Protein AF-A0A956Y7Q4-F1 (afdb_monomer)

Solvent-accessible surface area (backbone atoms only — not comparable to full-atom values): 7006 Å² total; per-residue (Å²): 137,82,79,80,78,80,85,69,78,87,54,58,64,60,14,48,31,74,76,58,70,71,67,44,59,53,97,37,96,44,71,71,48,36,67,73,37,57,67,45,93,63,81,81,80,50,71,68,56,35,51,52,40,39,50,51,52,53,51,51,52,50,49,53,52,49,54,49,50,50,52,51,49,52,50,54,61,57,73,72,68,78,61,70,75,81,37,72,85,52,58,74,68,56,38,55,48,53,54,51,51,54,51,52,54,51,55,57,53,56,59,66,72,76,115

Structure (mmCIF, N/CA/C/O backbone):
data_AF-A0A956Y7Q4-F1
#
_entry.id   AF-A0A956Y7Q4-F1
#
loop_
_atom_site.group_PDB
_atom_site.id
_atom_site.type_symbol
_atom_site.label_atom_id
_atom_site.label_alt_id
_atom_site.label_comp_id
_atom_site.label_asym_id
_atom_site.label_entity_id
_atom_site.label_seq_id
_atom_site.pdbx_PDB_ins_code
_atom_site.Cartn_x
_atom_site.Cartn_y
_atom_site.Cartn_z
_atom_site.occupancy
_atom_site.B_iso_or_equiv
_atom_site.auth_seq_id
_atom_site.auth_comp_id
_atom_site.auth_asym_id
_atom_site.auth_atom_id
_atom_site.pdbx_PDB_model_num
ATOM 1 N N . MET A 1 1 ? 15.157 -3.602 16.377 1.00 31.62 1 MET A N 1
ATOM 2 C CA . MET A 1 1 ? 13.856 -3.907 15.753 1.00 31.62 1 MET A CA 1
ATOM 3 C C . MET A 1 1 ? 14.150 -4.208 14.297 1.00 31.62 1 MET A C 1
ATOM 5 O O . MET A 1 1 ? 14.754 -3.367 13.651 1.00 31.62 1 MET A O 1
ATOM 9 N N . THR A 1 2 ? 13.881 -5.425 13.837 1.00 38.28 2 THR A N 1
ATOM 10 C CA . THR A 1 2 ? 14.111 -5.854 12.449 1.00 38.28 2 THR A CA 1
ATOM 11 C C . THR A 1 2 ? 12.768 -5.853 11.741 1.00 38.28 2 THR A C 1
ATOM 13 O O . THR A 1 2 ? 11.924 -6.692 12.045 1.00 38.28 2 THR A O 1
ATOM 16 N N . THR A 1 3 ? 12.559 -4.882 10.858 1.00 43.22 3 THR A N 1
ATOM 17 C CA . THR A 1 3 ? 11.461 -4.872 9.889 1.00 43.22 3 THR A CA 1
ATOM 18 C C . THR A 1 3 ? 11.546 -6.168 9.075 1.00 43.22 3 THR A C 1
ATOM 20 O O . THR A 1 3 ? 12.643 -6.501 8.616 1.00 43.22 3 THR A O 1
ATOM 23 N N . PRO A 1 4 ? 10.464 -6.954 8.941 1.00 47.59 4 PRO A N 1
ATOM 24 C CA . PRO A 1 4 ? 10.494 -8.132 8.086 1.00 47.59 4 PRO A CA 1
ATOM 25 C C . PRO A 1 4 ? 10.750 -7.667 6.653 1.00 47.59 4 PRO A C 1
ATOM 27 O O . PRO A 1 4 ? 10.005 -6.839 6.142 1.00 47.59 4 PRO A O 1
ATOM 30 N N . THR A 1 5 ? 11.812 -8.162 6.017 1.00 51.84 5 THR A N 1
ATOM 31 C CA . THR A 1 5 ? 12.008 -7.950 4.582 1.00 51.84 5 THR A CA 1
ATOM 32 C C . THR A 1 5 ? 10.911 -8.729 3.858 1.00 51.84 5 THR A C 1
ATOM 34 O O . THR A 1 5 ? 10.888 -9.962 3.956 1.00 51.84 5 THR A O 1
ATOM 37 N N . PRO A 1 6 ? 9.975 -8.053 3.181 1.00 54.56 6 PRO A N 1
ATOM 38 C CA . PRO A 1 6 ? 8.917 -8.732 2.457 1.00 54.56 6 PRO A CA 1
ATOM 39 C C . PRO A 1 6 ? 9.556 -9.601 1.362 1.00 54.56 6 PRO A C 1
ATOM 41 O O . PRO A 1 6 ? 10.325 -9.133 0.531 1.00 54.56 6 PRO A O 1
ATOM 44 N N . THR A 1 7 ? 9.318 -10.912 1.434 1.00 61.59 7 THR A N 1
ATOM 45 C CA . THR A 1 7 ? 9.952 -11.938 0.580 1.00 61.59 7 THR A CA 1
ATOM 46 C C . THR A 1 7 ? 9.130 -12.202 -0.689 1.00 61.59 7 THR A C 1
ATOM 48 O O . THR A 1 7 ? 9.173 -13.294 -1.255 1.00 61.59 7 THR A O 1
ATOM 51 N N . GLU A 1 8 ? 8.310 -11.235 -1.102 1.00 75.56 8 GLU A N 1
ATOM 52 C CA . GLU A 1 8 ? 7.480 -11.363 -2.296 1.00 75.56 8 GLU A CA 1
ATOM 53 C C . GLU A 1 8 ? 8.326 -11.133 -3.559 1.00 75.56 8 GLU A C 1
ATOM 55 O O . GLU A 1 8 ? 9.131 -10.196 -3.599 1.00 75.56 8 GLU A O 1
ATOM 60 N N . PRO A 1 9 ? 8.174 -11.981 -4.595 1.00 84.19 9 PRO A N 1
ATOM 61 C CA . PRO A 1 9 ? 8.885 -11.792 -5.854 1.00 84.19 9 PRO A CA 1
ATOM 62 C C . PRO A 1 9 ? 8.487 -10.457 -6.499 1.00 84.19 9 PRO A C 1
ATOM 64 O O . PRO A 1 9 ? 7.322 -10.073 -6.446 1.00 84.19 9 PRO A O 1
ATOM 67 N N . LEU A 1 10 ? 9.455 -9.778 -7.125 1.00 85.69 10 LEU A N 1
ATOM 68 C CA . LEU A 1 10 ? 9.258 -8.501 -7.817 1.00 85.69 10 LEU A CA 1
ATOM 69 C C . LEU A 1 10 ? 8.134 -8.591 -8.858 1.00 85.69 10 LEU A C 1
ATOM 71 O O . LEU A 1 10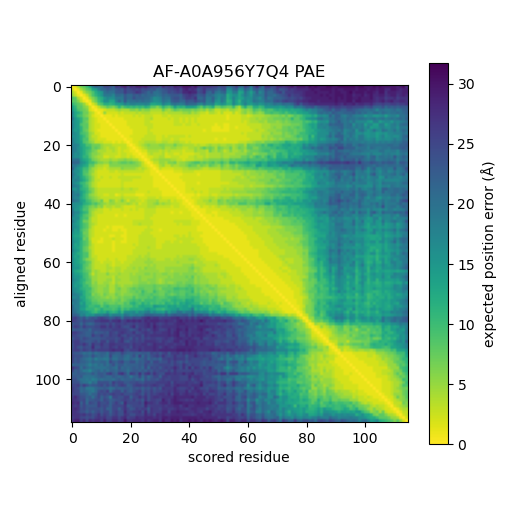 ? 8.284 -9.270 -9.877 1.00 85.69 10 LEU A O 1
ATOM 75 N N . ASP A 1 11 ? 7.045 -7.854 -8.633 1.00 91.19 11 ASP A N 1
ATOM 76 C CA . ASP A 1 11 ? 6.026 -7.619 -9.653 1.00 91.19 11 ASP A CA 1
ATOM 77 C C . ASP A 1 11 ? 6.452 -6.439 -10.538 1.00 91.19 11 ASP A C 1
ATOM 79 O O . ASP A 1 11 ? 6.298 -5.268 -10.183 1.00 91.19 11 ASP A O 1
ATOM 83 N N . LEU A 1 12 ? 7.007 -6.758 -11.711 1.00 91.00 12 LEU A N 1
ATOM 84 C CA . LEU A 1 12 ? 7.477 -5.756 -12.671 1.00 91.00 12 LEU A CA 1
ATOM 85 C C . LEU A 1 12 ? 6.357 -4.833 -13.147 1.00 91.00 12 LEU A C 1
ATOM 87 O O . LEU A 1 12 ? 6.620 -3.665 -13.415 1.00 91.00 12 LEU A O 1
ATOM 91 N N . ALA A 1 13 ? 5.126 -5.333 -13.279 1.00 90.50 13 ALA A N 1
ATOM 92 C CA . ALA A 1 13 ? 4.044 -4.507 -13.787 1.00 90.50 13 ALA A CA 1
ATOM 93 C C . ALA A 1 13 ? 3.669 -3.431 -12.769 1.00 90.50 13 ALA A C 1
ATOM 95 O O . ALA A 1 13 ? 3.576 -2.257 -13.127 1.00 90.50 13 ALA A O 1
ATOM 96 N N . LEU A 1 14 ? 3.541 -3.829 -11.502 1.00 90.81 14 LEU A N 1
ATOM 97 C CA . LEU A 1 14 ? 3.197 -2.905 -10.431 1.00 90.81 14 LEU A CA 1
ATOM 98 C C . LEU A 1 14 ? 4.344 -1.937 -10.112 1.00 90.81 14 LEU A C 1
ATOM 100 O O . LEU A 1 14 ? 4.100 -0.753 -9.9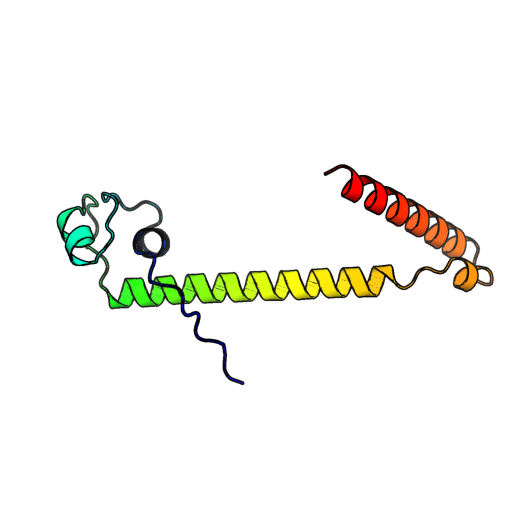00 1.00 90.81 14 LEU A O 1
ATOM 104 N N . ALA A 1 15 ? 5.596 -2.404 -10.141 1.00 92.50 15 ALA A N 1
ATOM 105 C CA . ALA A 1 15 ? 6.764 -1.542 -9.957 1.00 92.50 15 ALA A CA 1
ATOM 106 C C . ALA A 1 15 ? 6.881 -0.484 -11.070 1.00 92.50 15 ALA A C 1
ATOM 108 O O . ALA A 1 15 ? 7.136 0.687 -10.801 1.00 92.50 15 ALA A O 1
ATOM 109 N N . VAL A 1 16 ? 6.638 -0.857 -12.333 1.00 93.38 16 VAL A N 1
ATOM 110 C CA . VAL A 1 16 ? 6.603 0.114 -13.440 1.00 93.38 16 VAL A CA 1
ATOM 111 C C . VAL A 1 16 ? 5.448 1.107 -13.267 1.00 93.38 16 VAL A C 1
ATOM 113 O O . VAL A 1 16 ? 5.620 2.303 -13.515 1.00 93.38 16 VAL A O 1
ATOM 116 N N . GLU A 1 17 ? 4.273 0.632 -12.851 1.00 92.12 17 GLU A N 1
ATOM 117 C CA . GLU A 1 17 ? 3.105 1.480 -12.603 1.00 92.12 17 GLU A CA 1
ATOM 118 C C . GLU A 1 17 ? 3.363 2.483 -11.475 1.00 92.12 17 GLU A C 1
ATOM 120 O O . GLU A 1 17 ? 3.048 3.658 -11.625 1.00 92.12 17 GLU A O 1
ATOM 125 N N . ALA A 1 18 ? 4.024 2.085 -10.393 1.00 91.19 18 ALA A N 1
ATOM 126 C CA . ALA A 1 18 ? 4.372 3.008 -9.318 1.00 91.19 18 ALA A CA 1
ATOM 127 C C . ALA A 1 18 ? 5.374 4.098 -9.751 1.00 91.19 18 ALA A C 1
ATOM 129 O O . ALA A 1 18 ? 5.313 5.217 -9.242 1.00 91.19 18 ALA A O 1
ATOM 130 N N . ILE A 1 19 ? 6.252 3.826 -10.724 1.00 92.88 19 ILE A N 1
ATOM 131 C CA . ILE A 1 19 ? 7.184 4.833 -11.265 1.00 92.88 19 ILE A CA 1
ATOM 132 C C . ILE A 1 19 ? 6.488 5.768 -12.267 1.00 92.88 19 ILE A C 1
ATOM 134 O O . ILE A 1 19 ? 6.687 6.984 -12.238 1.00 92.88 19 ILE A O 1
ATOM 138 N N . TYR A 1 20 ? 5.701 5.215 -13.192 1.00 92.06 20 TYR A N 1
ATOM 139 C CA . TYR A 1 20 ? 5.239 5.938 -14.383 1.00 92.06 20 TYR A CA 1
ATOM 140 C C . TYR A 1 20 ? 3.721 6.092 -14.513 1.00 92.06 20 TYR A C 1
ATOM 142 O O . TYR A 1 20 ? 3.284 6.743 -15.466 1.00 92.06 20 TYR A O 1
ATOM 150 N N . ALA A 1 21 ? 2.940 5.544 -13.581 1.00 87.12 21 ALA A N 1
ATOM 151 C CA . ALA A 1 21 ? 1.473 5.509 -13.469 1.00 87.12 21 ALA A CA 1
ATOM 152 C C . ALA A 1 21 ? 0.708 4.851 -14.632 1.00 87.12 21 ALA A C 1
ATOM 154 O O . ALA A 1 21 ? -0.302 4.194 -14.421 1.00 87.12 21 ALA A O 1
ATOM 155 N N . ASN A 1 22 ? 1.140 5.041 -15.876 1.00 88.12 22 ASN A N 1
ATOM 156 C CA . ASN A 1 22 ? 0.423 4.613 -17.077 1.00 88.12 22 ASN A CA 1
ATOM 157 C C . ASN A 1 22 ? 1.370 4.192 -18.211 1.00 88.12 22 ASN A C 1
ATOM 159 O O . ASN A 1 22 ? 1.095 4.456 -19.385 1.00 88.12 22 ASN A O 1
ATOM 163 N N . ALA A 1 23 ? 2.507 3.585 -17.863 1.00 89.50 23 ALA A N 1
ATOM 164 C CA . ALA A 1 23 ? 3.490 3.167 -18.855 1.00 89.50 23 ALA A CA 1
ATOM 165 C C . ALA A 1 23 ? 2.910 2.163 -19.858 1.00 89.50 23 ALA A C 1
ATOM 167 O O . ALA A 1 23 ? 2.195 1.229 -19.489 1.00 89.50 23 ALA A O 1
ATOM 168 N N . GLN A 1 24 ? 3.264 2.326 -21.132 1.00 90.44 24 GLN A N 1
ATOM 169 C CA . GLN A 1 24 ? 2.871 1.392 -22.184 1.00 90.44 24 GLN A CA 1
ATOM 170 C C . GLN A 1 24 ? 3.944 0.321 -22.399 1.00 90.44 24 GLN A C 1
ATOM 172 O O . GLN A 1 24 ? 5.020 0.582 -22.932 1.00 90.44 24 GLN A O 1
ATOM 177 N N . PHE A 1 25 ? 3.637 -0.916 -22.027 1.00 90.12 25 PHE A N 1
ATOM 178 C CA . PHE A 1 25 ? 4.452 -2.095 -22.319 1.00 90.12 25 PHE A CA 1
ATOM 179 C C . PHE A 1 25 ? 3.551 -3.334 -22.351 1.00 90.12 25 PHE A C 1
ATOM 181 O O . PHE A 1 25 ? 2.425 -3.321 -21.847 1.00 90.12 25 PHE A O 1
ATOM 188 N N . ARG A 1 26 ? 4.001 -4.418 -22.988 1.00 84.50 26 ARG A N 1
ATOM 189 C CA . ARG A 1 26 ? 3.276 -5.700 -22.916 1.00 84.50 26 ARG A CA 1
ATOM 190 C C . ARG A 1 26 ? 3.692 -6.431 -21.646 1.00 84.50 26 ARG A C 1
ATOM 192 O O . ARG A 1 26 ? 4.830 -6.281 -21.223 1.00 84.50 26 ARG A O 1
ATOM 199 N N . ARG A 1 27 ? 2.794 -7.244 -21.070 1.00 78.25 27 ARG A N 1
ATOM 200 C CA . ARG A 1 27 ? 3.089 -8.064 -19.878 1.00 78.25 27 ARG A CA 1
ATOM 201 C C . ARG A 1 27 ? 4.476 -8.703 -19.994 1.00 78.25 27 ARG A C 1
ATOM 203 O O . ARG A 1 27 ? 4.695 -9.526 -20.881 1.00 78.25 27 ARG A O 1
ATOM 210 N N . ALA A 1 28 ? 5.365 -8.304 -19.093 1.00 84.00 28 ALA A N 1
ATOM 211 C CA . ALA A 1 28 ? 6.734 -8.773 -19.005 1.00 84.00 28 ALA A CA 1
ATOM 212 C C . ALA A 1 28 ? 6.924 -9.475 -17.661 1.00 84.00 28 ALA A C 1
ATOM 214 O O . ALA A 1 28 ? 6.609 -8.921 -16.613 1.00 84.00 28 ALA A O 1
ATOM 215 N N . ASP A 1 29 ? 7.424 -10.702 -17.712 1.00 86.31 29 ASP A N 1
ATOM 216 C CA . ASP A 1 29 ? 7.749 -11.550 -16.562 1.00 86.31 29 ASP A CA 1
ATOM 217 C C . ASP A 1 29 ? 9.224 -11.436 -16.142 1.00 86.31 29 ASP A C 1
ATOM 219 O O . ASP A 1 29 ? 9.647 -12.002 -15.138 1.00 86.31 29 ASP A O 1
ATOM 223 N N . SER A 1 30 ? 10.024 -10.709 -16.922 1.00 90.00 30 SER A N 1
ATOM 224 C CA . SER A 1 30 ? 11.449 -10.506 -16.699 1.00 90.00 30 SER A CA 1
ATOM 225 C C . SER A 1 30 ? 11.897 -9.141 -17.220 1.00 90.00 30 SER A C 1
ATOM 227 O O . SER A 1 30 ? 11.305 -8.580 -18.146 1.00 90.00 30 SER A O 1
ATOM 229 N N . TYR A 1 31 ? 12.987 -8.612 -16.661 1.00 90.25 31 TYR A N 1
ATOM 230 C CA . TYR A 1 31 ? 13.548 -7.331 -17.094 1.00 90.25 31 TYR A CA 1
ATOM 231 C C . TYR A 1 31 ? 13.930 -7.303 -18.591 1.00 90.25 31 TYR A C 1
ATOM 233 O O . TYR A 1 31 ? 13.566 -6.350 -19.279 1.00 90.25 31 TYR A O 1
ATOM 241 N N . PRO A 1 32 ? 14.568 -8.343 -19.172 1.00 93.06 32 PRO A N 1
ATOM 242 C CA . PRO A 1 32 ? 14.813 -8.373 -20.615 1.00 93.06 32 PRO A CA 1
ATOM 243 C C . PRO A 1 32 ? 13.523 -8.342 -21.450 1.00 93.06 32 PRO A C 1
ATOM 245 O O . PRO A 1 32 ? 13.478 -7.673 -22.484 1.00 93.06 32 PRO A O 1
ATOM 248 N N . ALA A 1 33 ? 12.461 -9.024 -21.002 1.00 92.00 33 ALA A N 1
ATOM 249 C CA . ALA A 1 33 ? 11.162 -8.981 -21.670 1.00 92.00 33 ALA A CA 1
ATOM 250 C C . ALA A 1 33 ? 10.543 -7.575 -21.607 1.00 92.00 33 ALA A C 1
ATOM 252 O O . ALA A 1 33 ? 10.020 -7.099 -22.619 1.00 92.00 33 ALA A O 1
ATOM 253 N N . LEU A 1 34 ? 10.673 -6.883 -20.470 1.00 92.81 34 LEU A N 1
ATOM 254 C CA . LEU A 1 34 ? 10.215 -5.504 -20.289 1.00 92.81 34 LEU A CA 1
ATOM 255 C C . LEU A 1 34 ? 10.908 -4.567 -21.279 1.00 92.81 34 LEU A C 1
ATOM 257 O O . LEU A 1 34 ? 10.237 -3.883 -22.046 1.00 92.81 34 LEU A O 1
ATOM 261 N N . VAL A 1 35 ? 12.241 -4.622 -21.340 1.00 92.88 35 VAL A N 1
ATOM 262 C CA . VAL A 1 35 ? 13.044 -3.834 -22.288 1.00 92.88 35 VAL A CA 1
ATOM 263 C C . VAL A 1 35 ? 12.614 -4.105 -23.735 1.00 92.88 35 VAL A C 1
ATOM 265 O O . VAL A 1 35 ? 12.493 -3.178 -24.528 1.00 92.88 35 VAL A O 1
ATOM 268 N N . SER A 1 36 ? 12.346 -5.367 -24.090 1.00 93.19 36 SER A N 1
ATOM 269 C CA . SER A 1 36 ? 11.972 -5.742 -25.462 1.00 93.19 36 SER A CA 1
ATOM 270 C C . SER A 1 36 ? 10.554 -5.327 -25.877 1.00 93.19 36 SER A C 1
ATOM 272 O O . SER A 1 36 ? 10.272 -5.217 -27.069 1.00 93.19 36 SER A O 1
ATOM 274 N N . THR A 1 37 ? 9.653 -5.130 -24.912 1.00 93.81 37 THR A N 1
ATOM 275 C CA . THR A 1 37 ? 8.227 -4.849 -25.151 1.00 93.81 37 THR A CA 1
ATOM 276 C C . THR A 1 37 ? 7.816 -3.434 -24.762 1.00 93.81 37 THR A C 1
ATOM 278 O O . THR A 1 37 ? 6.628 -3.104 -24.827 1.00 93.81 37 THR A O 1
ATOM 281 N N . TRP A 1 38 ? 8.790 -2.609 -24.380 1.00 95.19 38 TRP A N 1
ATOM 282 C CA . TRP A 1 38 ? 8.591 -1.217 -24.025 1.00 95.19 38 TRP A CA 1
ATOM 283 C C . TRP A 1 38 ? 8.074 -0.422 -25.223 1.00 95.19 38 TRP A C 1
ATOM 285 O O . TRP A 1 38 ? 8.682 -0.418 -26.294 1.00 95.19 38 TRP A O 1
ATOM 295 N N . ALA A 1 39 ? 6.931 0.228 -25.038 1.00 92.50 39 ALA A N 1
ATOM 296 C CA . ALA A 1 39 ? 6.278 1.047 -26.052 1.00 92.50 39 ALA A CA 1
ATOM 297 C C . ALA A 1 39 ? 6.077 2.499 -25.588 1.00 92.50 39 ALA A C 1
ATOM 299 O O . ALA A 1 39 ? 5.562 3.313 -26.351 1.00 92.50 39 ALA A O 1
ATOM 300 N N . ASP A 1 40 ? 6.463 2.820 -24.352 1.00 92.75 40 ASP A N 1
ATOM 301 C CA . ASP A 1 40 ? 6.405 4.171 -23.808 1.00 92.75 40 ASP A CA 1
ATOM 302 C C . ASP A 1 40 ? 7.544 5.038 -24.368 1.00 92.75 40 ASP A C 1
ATOM 304 O O . ASP A 1 40 ? 8.639 4.552 -24.657 1.00 92.75 40 ASP A O 1
ATOM 308 N N . GLU A 1 41 ? 7.292 6.339 -24.519 1.00 91.38 41 GLU A N 1
ATOM 309 C CA . GLU A 1 41 ? 8.290 7.299 -25.009 1.00 91.38 41 GLU A CA 1
ATOM 310 C C . GLU A 1 41 ? 9.348 7.641 -23.946 1.00 91.38 41 GLU A C 1
ATOM 312 O O . GLU A 1 41 ? 10.434 8.125 -24.273 1.00 91.38 41 GLU A O 1
ATOM 317 N N . ARG A 1 42 ? 9.042 7.394 -22.667 1.00 93.81 42 ARG A N 1
ATOM 318 C CA . ARG A 1 42 ? 9.964 7.572 -21.538 1.00 93.81 42 ARG A CA 1
ATOM 319 C C . ARG A 1 42 ? 11.041 6.477 -21.526 1.00 93.81 42 ARG A C 1
ATOM 321 O O . ARG A 1 42 ? 10.837 5.412 -22.110 1.00 93.81 42 ARG A O 1
ATOM 328 N N . PRO A 1 43 ? 12.196 6.706 -20.871 1.00 93.88 43 PRO A N 1
ATOM 329 C CA . PRO A 1 43 ? 13.214 5.669 -20.725 1.00 93.88 43 PRO A CA 1
ATOM 330 C C . PRO A 1 43 ? 12.668 4.450 -19.973 1.00 93.88 43 PRO A C 1
ATOM 332 O O . PRO A 1 43 ? 11.820 4.579 -19.092 1.00 93.88 43 PRO A O 1
ATOM 335 N N . VAL A 1 44 ? 13.189 3.269 -20.314 1.00 93.88 44 VAL A N 1
ATOM 336 C CA . VAL A 1 44 ? 12.915 2.044 -19.554 1.00 93.88 44 VAL A CA 1
ATOM 337 C C . VAL A 1 44 ? 13.502 2.223 -18.148 1.00 93.88 44 VAL A C 1
ATOM 339 O O . VAL A 1 44 ? 14.679 2.588 -18.055 1.00 93.88 44 VAL A O 1
ATOM 342 N N . PRO A 1 45 ? 12.729 1.978 -17.075 1.00 94.06 45 PRO A N 1
ATOM 343 C CA . PRO A 1 45 ? 13.241 2.081 -15.715 1.00 94.06 45 PRO A CA 1
ATOM 344 C C . PRO A 1 45 ? 14.314 1.018 -15.500 1.00 94.06 45 PRO A C 1
ATOM 346 O O . PRO A 1 45 ? 14.226 -0.077 -16.051 1.00 94.06 45 PRO A O 1
ATOM 349 N N . THR A 1 46 ? 15.333 1.337 -14.716 1.00 94.56 46 THR A N 1
ATOM 350 C CA . THR A 1 46 ? 16.405 0.406 -14.360 1.00 94.56 46 THR A CA 1
ATOM 351 C C . THR A 1 46 ? 15.919 -0.653 -13.374 1.00 94.56 46 THR A C 1
ATOM 353 O O . THR A 1 46 ? 14.902 -0.488 -12.702 1.00 94.56 46 THR A O 1
ATOM 356 N N . LEU A 1 47 ? 16.664 -1.756 -13.255 1.00 93.06 47 LEU A N 1
ATOM 357 C CA . LEU A 1 47 ? 16.334 -2.798 -12.281 1.00 93.06 47 LEU A CA 1
ATOM 358 C C . LEU A 1 47 ? 16.343 -2.258 -10.841 1.00 93.06 47 LEU A C 1
ATOM 360 O O . LEU A 1 47 ? 1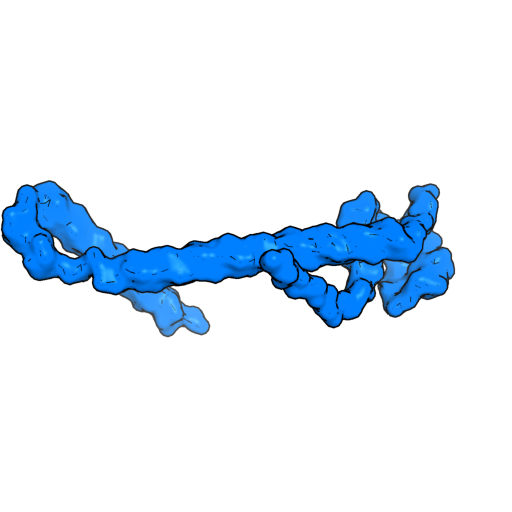5.432 -2.566 -10.084 1.00 93.06 47 LEU A O 1
ATOM 364 N N . GLU A 1 48 ? 17.312 -1.406 -10.494 1.00 92.50 48 GLU A N 1
ATOM 365 C CA . GLU A 1 48 ? 17.400 -0.787 -9.164 1.00 92.50 48 GLU A CA 1
ATOM 366 C C . GLU A 1 48 ? 16.190 0.114 -8.867 1.00 92.50 48 GLU A C 1
ATOM 368 O O . GLU A 1 48 ? 15.656 0.086 -7.761 1.00 92.50 48 GLU A O 1
ATOM 373 N N . GLU A 1 49 ? 15.709 0.881 -9.853 1.00 93.75 49 GLU A N 1
ATOM 374 C CA . GLU A 1 49 ? 14.502 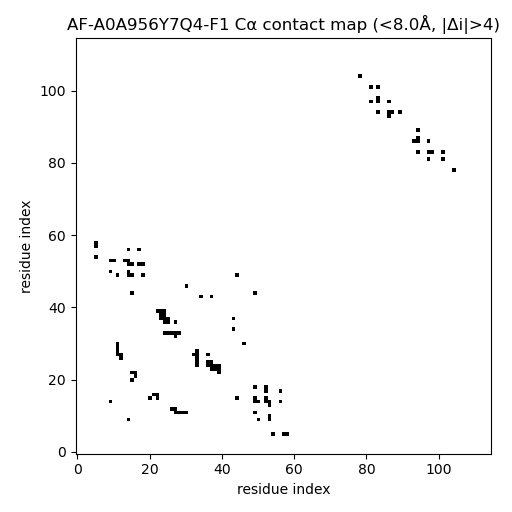1.707 -9.703 1.00 93.75 49 GLU A CA 1
ATOM 375 C C . GLU A 1 49 ? 13.248 0.849 -9.498 1.00 93.75 49 GLU A C 1
ATOM 377 O O . GLU A 1 49 ? 12.395 1.185 -8.676 1.00 93.75 49 GLU A O 1
ATOM 382 N N . LEU A 1 50 ? 13.149 -0.277 -10.208 1.00 93.50 50 LEU A N 1
ATOM 383 C CA . LEU A 1 50 ? 12.040 -1.220 -10.063 1.00 93.50 50 LEU A CA 1
ATOM 384 C C . LEU A 1 50 ? 12.056 -1.911 -8.700 1.00 93.50 50 LEU A C 1
ATOM 386 O O . LEU A 1 50 ? 11.012 -2.019 -8.062 1.00 93.50 50 LEU A O 1
ATOM 390 N N . GLU A 1 51 ? 13.225 -2.342 -8.230 1.00 92.50 51 GLU A N 1
ATOM 391 C CA . GLU A 1 51 ? 13.390 -2.932 -6.901 1.00 92.50 51 GLU A CA 1
ATOM 392 C C . GLU A 1 51 ? 13.056 -1.925 -5.796 1.00 92.50 51 GLU A C 1
ATOM 394 O O . GLU A 1 51 ? 12.320 -2.259 -4.868 1.00 92.50 51 GLU A O 1
ATOM 399 N N . ALA A 1 52 ? 13.526 -0.680 -5.913 1.00 92.38 52 ALA A N 1
ATOM 400 C CA . ALA A 1 52 ? 13.211 0.379 -4.957 1.00 92.38 52 ALA A CA 1
ATOM 401 C C . ALA A 1 52 ? 11.709 0.700 -4.932 1.00 92.38 52 ALA A C 1
ATOM 403 O O . ALA A 1 52 ? 11.117 0.835 -3.861 1.00 92.38 52 ALA A O 1
ATOM 404 N N . SER A 1 53 ? 11.079 0.786 -6.105 1.00 93.50 53 SER A N 1
ATOM 405 C CA . SER A 1 53 ? 9.642 1.024 -6.221 1.00 93.50 53 SER A CA 1
ATOM 406 C C . SER A 1 53 ? 8.821 -0.124 -5.629 1.00 93.50 53 SER A C 1
ATOM 408 O O . SER A 1 53 ? 7.879 0.115 -4.875 1.00 93.50 53 SER A O 1
ATOM 410 N N . TRP A 1 54 ? 9.206 -1.368 -5.909 1.00 93.25 54 TRP A N 1
ATOM 411 C CA . TRP A 1 54 ? 8.565 -2.551 -5.344 1.00 93.25 54 TRP A CA 1
ATOM 412 C C . TRP A 1 54 ? 8.693 -2.613 -3.827 1.00 93.25 54 TRP A C 1
ATOM 414 O O . TRP A 1 54 ? 7.715 -2.872 -3.129 1.00 93.25 54 TRP A O 1
ATOM 424 N N . GLN A 1 55 ? 9.880 -2.309 -3.306 1.00 91.75 55 GLN A N 1
ATOM 425 C CA . GLN A 1 55 ? 10.110 -2.266 -1.872 1.00 91.75 55 GLN A CA 1
ATOM 426 C C . GLN A 1 55 ? 9.237 -1.204 -1.190 1.00 91.75 55 GLN A C 1
ATOM 428 O O . GLN A 1 55 ? 8.662 -1.483 -0.140 1.00 91.75 55 GLN A O 1
ATOM 433 N N . ALA A 1 56 ? 9.059 -0.033 -1.811 1.00 91.25 56 ALA A N 1
ATOM 434 C CA . ALA A 1 56 ? 8.162 1.002 -1.300 1.00 91.25 56 ALA A CA 1
ATOM 435 C C . ALA A 1 56 ? 6.695 0.532 -1.257 1.00 91.25 56 ALA A C 1
ATOM 437 O O . ALA A 1 56 ? 6.018 0.743 -0.254 1.00 91.25 56 ALA A O 1
ATOM 438 N N . ILE A 1 57 ? 6.224 -0.168 -2.299 1.00 91.50 57 ILE A N 1
ATOM 439 C CA . ILE A 1 57 ? 4.870 -0.750 -2.329 1.00 91.50 57 ILE A CA 1
ATOM 440 C C . ILE A 1 57 ? 4.681 -1.762 -1.194 1.00 91.50 57 ILE A C 1
ATOM 442 O O . ILE A 1 57 ? 3.643 -1.785 -0.531 1.00 91.50 57 ILE A O 1
ATOM 446 N N . LEU A 1 58 ? 5.670 -2.628 -0.972 1.00 90.88 58 LEU A N 1
ATOM 447 C CA . LEU A 1 58 ? 5.586 -3.640 0.076 1.00 90.88 58 LEU A CA 1
ATOM 448 C C . LEU A 1 58 ? 5.599 -3.016 1.477 1.00 90.88 58 LEU A C 1
ATOM 450 O O . LEU A 1 58 ? 4.905 -3.505 2.368 1.00 90.88 58 LEU A O 1
ATOM 454 N N . GLU A 1 59 ? 6.352 -1.935 1.673 1.00 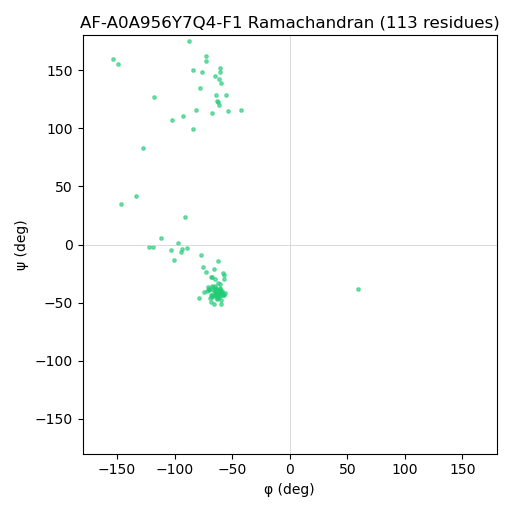90.75 59 GLU A N 1
ATOM 455 C CA . GLU A 1 59 ? 6.357 -1.171 2.922 1.00 90.75 59 GLU A CA 1
ATOM 456 C C . GLU A 1 59 ? 5.015 -0.480 3.175 1.00 90.75 59 GLU A C 1
ATOM 458 O O . GLU A 1 59 ? 4.485 -0.587 4.280 1.00 90.75 59 GLU A O 1
ATOM 463 N N . GLU A 1 60 ? 4.424 0.155 2.161 1.00 90.50 60 GLU A N 1
ATOM 464 C CA . GLU A 1 60 ? 3.099 0.779 2.263 1.00 90.50 60 GLU A CA 1
ATOM 465 C C . GLU A 1 60 ? 2.024 -0.250 2.630 1.00 90.50 60 GLU A C 1
ATOM 467 O O . GLU A 1 60 ? 1.299 -0.070 3.606 1.00 90.50 60 GLU A O 1
ATOM 472 N N . ARG A 1 61 ? 1.999 -1.401 1.948 1.00 90.25 61 ARG A N 1
ATOM 473 C CA . ARG A 1 61 ? 1.077 -2.501 2.276 1.00 90.25 61 ARG A CA 1
ATOM 474 C C . ARG A 1 61 ? 1.275 -3.041 3.688 1.00 90.25 61 ARG A C 1
ATOM 476 O O . ARG A 1 61 ? 0.306 -3.405 4.350 1.00 90.25 61 ARG A O 1
ATOM 483 N N . ALA A 1 62 ? 2.520 -3.124 4.156 1.00 87.50 62 ALA A N 1
ATOM 484 C CA . ALA A 1 62 ? 2.808 -3.561 5.516 1.00 87.50 62 ALA A CA 1
ATOM 485 C C . ALA A 1 62 ? 2.298 -2.553 6.558 1.00 87.50 62 ALA A C 1
ATOM 487 O O . ALA A 1 62 ? 1.807 -2.969 7.609 1.00 87.50 62 ALA A O 1
ATOM 488 N N . ILE A 1 63 ? 2.384 -1.251 6.266 1.00 88.69 63 ILE A N 1
ATOM 489 C CA . ILE A 1 63 ? 1.826 -0.186 7.109 1.00 88.69 63 ILE A CA 1
ATOM 490 C C . ILE A 1 63 ? 0.299 -0.284 7.134 1.00 88.69 63 ILE A C 1
ATOM 492 O O . ILE A 1 63 ? -0.270 -0.380 8.218 1.00 88.69 63 ILE A O 1
ATOM 496 N N . GLU A 1 64 ? -0.356 -0.356 5.974 1.00 86.81 64 GLU A N 1
ATOM 497 C CA . GLU A 1 64 ? -1.817 -0.489 5.882 1.00 86.81 64 GLU A CA 1
ATOM 498 C C . GLU A 1 64 ? -2.324 -1.731 6.630 1.00 86.81 64 GLU A C 1
ATOM 500 O O . GLU A 1 64 ? -3.291 -1.663 7.391 1.00 86.81 64 GLU A O 1
ATOM 505 N N . ALA A 1 65 ? -1.638 -2.868 6.476 1.00 88.88 65 ALA A N 1
ATOM 506 C CA . ALA A 1 65 ? -1.974 -4.094 7.190 1.00 88.88 65 ALA A CA 1
ATOM 507 C C . ALA A 1 65 ? -1.806 -3.949 8.713 1.00 88.88 65 ALA A C 1
ATOM 509 O O . ALA A 1 65 ? -2.617 -4.483 9.474 1.00 88.88 65 ALA A O 1
ATOM 510 N N . ALA A 1 66 ? -0.779 -3.228 9.173 1.00 87.44 66 ALA A N 1
ATOM 511 C CA . ALA A 1 66 ? -0.566 -2.966 10.594 1.00 87.44 66 ALA A CA 1
ATOM 512 C C . ALA A 1 66 ? -1.644 -2.035 11.172 1.00 87.44 66 ALA A C 1
ATOM 514 O O . ALA A 1 66 ? -2.187 -2.326 12.237 1.00 87.44 66 ALA A O 1
ATOM 515 N N . GLU A 1 67 ? -2.002 -0.967 10.455 1.00 86.81 67 GLU A N 1
ATOM 516 C CA . GLU A 1 67 ? -3.086 -0.054 10.837 1.00 86.81 67 GLU A CA 1
ATOM 517 C C . GLU A 1 67 ? -4.433 -0.781 10.892 1.00 86.81 67 GLU A C 1
ATOM 519 O O . GLU A 1 67 ? -5.205 -0.615 11.840 1.00 86.81 67 GLU A O 1
ATOM 524 N N . GLN A 1 68 ? -4.710 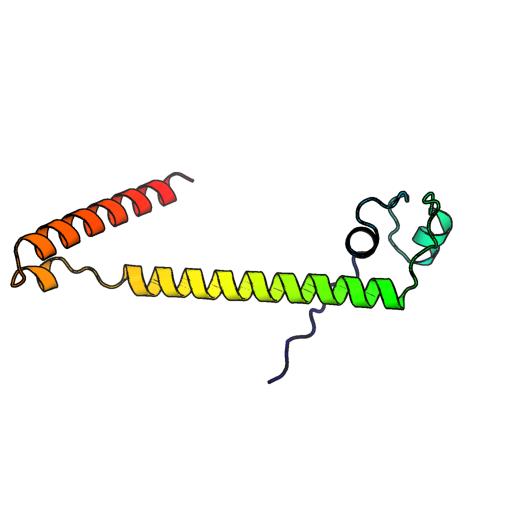-1.641 9.909 1.00 83.94 68 GLN A N 1
ATOM 525 C CA . GLN A 1 68 ? -5.924 -2.446 9.901 1.00 83.94 68 GLN A CA 1
ATOM 526 C C . GLN A 1 68 ? -5.956 -3.428 11.080 1.00 83.94 68 GLN A C 1
ATOM 528 O O . GLN A 1 68 ? -6.984 -3.532 11.750 1.00 83.94 68 GLN A O 1
ATOM 533 N N . ALA A 1 69 ? -4.841 -4.097 11.381 1.00 85.81 69 ALA A N 1
ATOM 534 C CA . ALA A 1 69 ? -4.744 -4.989 12.533 1.00 85.81 69 ALA A CA 1
ATOM 535 C C . ALA A 1 69 ? -4.943 -4.241 13.867 1.00 85.81 69 ALA A C 1
ATOM 537 O O . ALA A 1 69 ? -5.640 -4.738 14.753 1.00 85.81 69 ALA A O 1
ATOM 538 N N . GLU A 1 70 ? -4.395 -3.030 14.015 1.00 84.75 70 GLU A N 1
ATOM 539 C CA . GLU A 1 70 ? -4.609 -2.182 15.196 1.00 84.75 70 GLU A CA 1
ATOM 540 C C . GLU A 1 70 ? -6.076 -1.740 15.325 1.00 84.75 70 GLU A C 1
ATOM 542 O O . GLU A 1 70 ? -6.651 -1.779 16.419 1.00 84.75 70 GLU A O 1
ATOM 547 N N . LEU A 1 71 ? -6.718 -1.370 14.214 1.00 82.88 71 LEU A N 1
ATOM 548 C CA . LEU A 1 71 ? -8.143 -1.040 14.181 1.00 82.88 71 LEU A CA 1
ATOM 549 C C . LEU A 1 71 ? -9.016 -2.244 14.548 1.00 82.88 71 LEU A C 1
ATOM 551 O O . LEU A 1 71 ? -9.983 -2.092 15.296 1.00 82.88 71 LEU A O 1
ATOM 555 N N . GLU A 1 72 ? -8.699 -3.432 14.039 1.00 82.50 72 GLU A N 1
ATOM 556 C CA . GLU A 1 72 ? -9.396 -4.676 14.374 1.00 82.50 72 GLU A CA 1
ATOM 557 C C . GLU A 1 72 ? -9.230 -5.036 15.851 1.00 82.50 72 GLU A C 1
ATOM 559 O O . GLU A 1 72 ? -10.228 -5.332 16.512 1.00 82.50 72 GLU A O 1
ATOM 564 N N . GLN A 1 73 ? -8.018 -4.911 16.397 1.00 78.12 73 GLN A N 1
ATOM 565 C CA . GLN A 1 73 ? -7.760 -5.116 17.821 1.00 78.12 73 GLN A CA 1
ATOM 566 C C . GLN A 1 73 ? -8.527 -4.102 18.676 1.00 78.12 73 GLN A C 1
ATOM 568 O O . GLN A 1 73 ? -9.224 -4.487 19.610 1.00 78.12 73 GLN A O 1
ATOM 573 N N . THR A 1 74 ? -8.495 -2.818 18.314 1.00 74.56 74 THR A N 1
ATOM 574 C CA . THR A 1 74 ? -9.239 -1.758 19.012 1.00 74.56 74 THR A CA 1
ATOM 575 C C . THR A 1 74 ? -10.745 -2.024 18.983 1.00 74.56 74 THR A C 1
ATOM 577 O O . THR A 1 74 ? -11.443 -1.839 19.980 1.00 74.56 74 THR A O 1
ATOM 580 N N . ARG A 1 75 ? -11.278 -2.482 17.843 1.00 75.25 75 ARG A N 1
ATOM 581 C CA . ARG A 1 75 ? -12.686 -2.887 17.717 1.00 75.25 75 ARG A CA 1
ATOM 582 C C . ARG A 1 75 ? -13.006 -4.093 18.598 1.00 75.25 75 ARG A C 1
ATOM 584 O O . ARG A 1 75 ? -14.062 -4.092 19.225 1.00 75.25 75 ARG A O 1
ATOM 591 N N . ALA A 1 76 ? -12.131 -5.094 18.653 1.00 74.75 76 ALA A N 1
ATOM 592 C CA . ALA A 1 76 ? -12.303 -6.261 19.513 1.00 74.75 76 ALA A CA 1
ATOM 593 C C . ALA A 1 76 ? -12.273 -5.881 21.004 1.00 74.75 76 ALA A C 1
ATOM 595 O O . ALA A 1 76 ? -13.140 -6.316 21.760 1.00 74.75 76 ALA A O 1
ATOM 596 N N . ASP A 1 77 ? -11.344 -5.013 21.408 1.00 71.06 77 ASP A N 1
ATOM 597 C CA . ASP A 1 77 ? -11.221 -4.521 22.782 1.00 71.06 77 ASP A CA 1
ATOM 598 C C . ASP A 1 77 ? -12.441 -3.685 23.202 1.00 71.06 77 ASP A C 1
ATOM 600 O O . ASP A 1 77 ? -12.933 -3.816 24.327 1.00 71.06 77 ASP A O 1
ATOM 604 N N . ASN A 1 78 ? -12.971 -2.858 22.293 1.00 65.12 78 ASN A N 1
ATOM 605 C CA . ASN A 1 78 ? -14.178 -2.063 22.534 1.00 65.12 78 ASN A CA 1
ATOM 606 C C . ASN A 1 78 ? -15.450 -2.921 22.591 1.00 65.12 78 ASN A C 1
ATOM 608 O O . ASN A 1 78 ? -16.310 -2.662 23.430 1.00 65.12 78 ASN A O 1
ATOM 612 N N . ALA A 1 79 ? -15.548 -3.979 21.778 1.00 63.06 79 ALA A N 1
ATOM 613 C CA . ALA A 1 79 ? -16.689 -4.899 21.794 1.00 63.06 79 ALA A CA 1
ATOM 614 C C . ALA A 1 79 ? -16.861 -5.645 23.135 1.00 63.06 79 ALA A C 1
ATOM 616 O O . ALA A 1 79 ? -17.906 -6.245 23.378 1.00 63.06 79 ALA A O 1
ATOM 617 N N . ILE A 1 80 ? -15.849 -5.629 24.011 1.00 57.03 80 ILE A N 1
ATOM 618 C CA . ILE A 1 80 ? -15.855 -6.324 25.306 1.00 57.03 80 ILE A CA 1
ATOM 619 C C . ILE A 1 80 ? -16.429 -5.457 26.4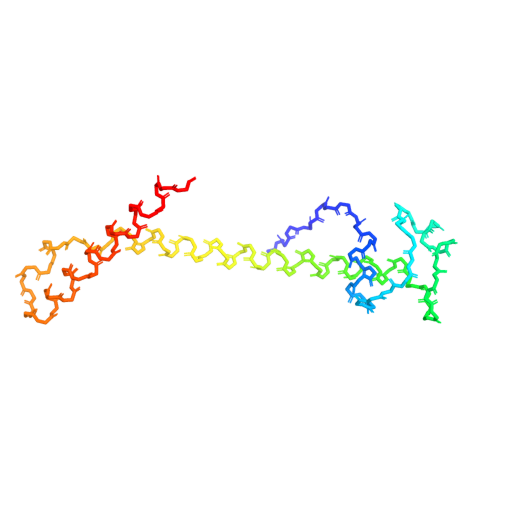55 1.00 57.03 80 ILE A C 1
ATOM 621 O O . ILE A 1 80 ? -16.563 -5.958 27.568 1.00 57.03 80 ILE A O 1
ATOM 625 N N . LYS A 1 81 ? -16.809 -4.182 26.259 1.00 59.53 81 LYS A N 1
ATOM 626 C CA . LYS A 1 81 ? -17.028 -3.261 27.404 1.00 59.53 81 LYS A CA 1
ATOM 627 C C . LYS A 1 81 ? -18.293 -2.398 27.408 1.00 59.53 81 LYS A C 1
ATOM 629 O O . LYS A 1 81 ? -18.242 -1.252 27.852 1.00 59.53 81 LYS A O 1
ATOM 634 N N . ILE A 1 82 ? -19.448 -2.941 27.034 1.00 58.62 82 ILE A N 1
ATOM 635 C CA . ILE A 1 82 ? -20.723 -2.342 27.463 1.00 58.62 82 ILE A CA 1
ATOM 636 C C . ILE A 1 82 ? -21.589 -3.418 28.106 1.00 58.62 82 ILE A C 1
ATOM 638 O O . ILE A 1 82 ? -22.471 -3.995 27.476 1.00 58.62 82 ILE A O 1
ATOM 642 N N . ASP A 1 83 ? -21.341 -3.677 29.389 1.00 64.50 83 ASP A N 1
ATOM 643 C CA . ASP A 1 83 ? -22.364 -4.288 30.228 1.00 64.50 83 ASP A CA 1
ATOM 644 C C . ASP A 1 83 ? -23.318 -3.177 30.676 1.00 64.50 83 AS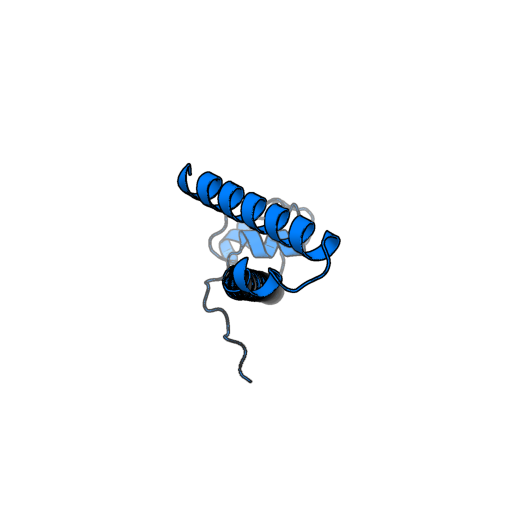P A C 1
ATOM 646 O O . ASP A 1 83 ? -22.929 -2.237 31.371 1.00 64.50 83 ASP A O 1
ATOM 650 N N . LEU A 1 84 ? -24.580 -3.249 30.252 1.00 62.91 84 LEU A N 1
ATOM 651 C CA . LEU A 1 84 ? -25.603 -2.285 30.663 1.00 62.91 84 LEU A CA 1
ATOM 652 C C . LEU A 1 84 ? -25.771 -2.248 32.192 1.00 62.91 84 LEU A C 1
ATOM 654 O O . LEU A 1 84 ? -26.193 -1.218 32.731 1.00 62.91 84 LEU A O 1
ATOM 658 N N . ASP A 1 85 ? -25.413 -3.330 32.892 1.00 67.19 85 ASP A N 1
ATOM 659 C CA . ASP A 1 85 ? -25.468 -3.397 34.348 1.00 67.19 85 ASP A CA 1
ATOM 660 C C . ASP A 1 85 ? -24.440 -2.474 35.026 1.00 67.19 85 ASP A C 1
ATOM 662 O O . ASP A 1 85 ? -24.760 -1.910 36.079 1.00 67.19 85 ASP A O 1
ATOM 666 N N . ASP A 1 86 ? -23.303 -2.174 34.384 1.00 71.44 86 ASP A N 1
ATOM 667 C CA . ASP A 1 86 ? -22.314 -1.199 34.880 1.00 71.44 86 ASP A CA 1
ATOM 668 C C . ASP A 1 86 ? -22.872 0.237 34.911 1.00 71.44 86 ASP A C 1
ATOM 670 O O . ASP A 1 86 ? -22.406 1.095 35.668 1.00 71.44 86 ASP A O 1
ATOM 674 N N . TYR A 1 87 ? -23.921 0.515 34.127 1.00 71.56 87 TYR A N 1
ATOM 675 C CA . TYR A 1 87 ? -24.486 1.856 33.971 1.00 71.56 87 TYR A CA 1
ATOM 676 C C . TYR A 1 87 ? -25.787 2.083 34.756 1.00 71.56 87 TYR A C 1
ATOM 678 O O . TYR A 1 87 ? -26.246 3.229 34.833 1.00 71.56 87 TYR A O 1
ATOM 686 N N . ARG A 1 88 ? -26.359 1.066 35.423 1.00 71.69 88 ARG A N 1
ATOM 687 C CA . ARG A 1 88 ? -27.626 1.189 36.189 1.00 71.69 88 ARG A CA 1
ATOM 688 C C . ARG A 1 88 ? -27.609 2.258 37.288 1.00 71.69 88 ARG A C 1
ATOM 690 O O . ARG A 1 88 ? -28.665 2.782 37.632 1.00 71.69 88 ARG A O 1
ATOM 697 N N . GLY A 1 89 ? -26.439 2.595 37.835 1.00 75.50 89 GLY A N 1
ATOM 698 C CA . GLY A 1 89 ? -26.275 3.636 38.861 1.00 75.50 89 GLY A CA 1
ATOM 699 C C . GLY A 1 89 ? -25.934 5.036 38.330 1.00 75.50 89 GLY A C 1
ATOM 700 O O . GLY A 1 89 ? -25.808 5.970 39.119 1.00 75.50 89 GLY A O 1
ATOM 701 N N . THR A 1 90 ? -25.742 5.193 37.016 1.00 80.50 90 THR A N 1
ATOM 702 C CA . THR A 1 90 ? -25.286 6.454 36.402 1.00 80.50 90 THR A CA 1
ATOM 703 C C . THR A 1 90 ? -26.438 7.405 36.059 1.00 80.50 90 THR A C 1
ATOM 705 O O . THR A 1 90 ? -27.610 7.078 36.243 1.00 80.50 90 THR A O 1
ATOM 708 N N . SER A 1 91 ? -26.121 8.619 35.590 1.00 86.12 91 SER A N 1
ATOM 709 C CA . SER A 1 91 ? -27.145 9.604 35.230 1.00 86.12 91 SER A CA 1
ATOM 710 C C . SER A 1 91 ? -28.060 9.090 34.100 1.00 86.12 91 SER A C 1
ATOM 712 O O . SER A 1 91 ? -27.612 8.330 33.237 1.00 86.12 91 SER A O 1
ATOM 714 N N . PRO A 1 92 ? -29.328 9.541 34.026 1.00 84.50 92 PRO A N 1
ATOM 715 C CA . PRO A 1 92 ? -30.284 9.056 33.021 1.00 84.50 92 PRO A CA 1
ATOM 716 C C . PRO A 1 92 ? -29.816 9.239 31.568 1.00 84.50 92 PRO A C 1
ATOM 718 O O . PRO A 1 92 ? -30.166 8.463 30.684 1.00 84.50 92 PRO A O 1
ATOM 721 N N . GLN A 1 93 ? -29.002 10.267 31.316 1.00 85.50 93 GLN A N 1
ATOM 722 C CA . GLN A 1 93 ? -28.430 10.555 29.998 1.00 85.50 93 GLN A CA 1
ATOM 723 C C . GLN A 1 93 ? -27.381 9.511 29.599 1.00 85.50 93 GLN A C 1
ATOM 725 O O . GLN A 1 93 ? -27.341 9.100 28.441 1.00 85.50 93 GLN A O 1
ATOM 730 N N . ILE A 1 94 ? -26.573 9.050 30.559 1.00 79.06 94 ILE A N 1
ATOM 731 C CA . ILE A 1 94 ? -25.554 8.015 30.343 1.00 79.06 94 ILE A CA 1
ATOM 732 C C . ILE A 1 94 ? -26.222 6.651 30.133 1.00 79.06 94 ILE A C 1
ATOM 734 O O . ILE A 1 94 ? -25.848 5.933 29.212 1.00 79.06 94 ILE A O 1
ATOM 738 N N . GLN A 1 95 ? -27.280 6.335 30.886 1.00 78.31 95 GLN A N 1
ATOM 739 C CA . GLN A 1 95 ? -28.067 5.108 30.690 1.00 78.31 95 GLN A CA 1
ATOM 740 C C . GLN A 1 95 ? -28.726 5.040 29.306 1.00 78.31 95 GLN A C 1
ATOM 742 O O . GLN A 1 95 ? -28.682 4.008 28.632 1.00 78.31 95 GLN A O 1
ATOM 747 N N . ALA A 1 96 ? -29.323 6.151 28.862 1.00 82.06 96 ALA A N 1
ATOM 748 C CA . ALA A 1 96 ? -29.940 6.242 27.543 1.00 82.06 96 ALA A CA 1
ATOM 749 C C . ALA A 1 96 ? -28.906 6.117 26.416 1.00 82.06 96 ALA A C 1
ATOM 751 O O . ALA A 1 96 ? -29.202 5.525 25.378 1.00 82.06 96 ALA A O 1
ATOM 752 N N . LEU A 1 97 ? -27.698 6.656 26.612 1.00 81.62 97 LEU A N 1
ATOM 753 C CA . LEU A 1 97 ? -26.604 6.513 25.658 1.00 81.62 97 LEU A CA 1
ATOM 754 C C . LEU A 1 97 ? -26.106 5.062 25.601 1.00 81.62 97 LEU A C 1
ATOM 756 O O . LEU A 1 97 ? -26.060 4.502 24.512 1.00 81.62 97 LEU A O 1
ATOM 760 N N . ALA A 1 98 ? -25.831 4.433 26.748 1.00 79.50 98 ALA A N 1
ATOM 761 C CA . ALA A 1 98 ? -25.379 3.041 26.824 1.00 79.50 98 ALA A CA 1
ATOM 762 C C . ALA A 1 98 ? -26.377 2.074 26.164 1.00 79.50 98 ALA A C 1
ATOM 764 O O . ALA A 1 98 ? -25.988 1.231 25.362 1.00 79.50 98 ALA A O 1
ATOM 765 N N . SER A 1 99 ? -27.679 2.269 26.406 1.00 75.00 99 SER A N 1
ATOM 766 C CA . SER A 1 99 ? -28.742 1.462 25.786 1.00 75.00 99 SER A CA 1
ATOM 767 C C . SER A 1 99 ? -28.779 1.603 24.259 1.00 75.00 99 SER A C 1
ATOM 769 O O . SER A 1 99 ? -28.995 0.625 23.548 1.00 75.00 99 SER A O 1
ATOM 771 N N . LYS A 1 100 ? -28.557 2.818 23.734 1.00 81.94 100 LYS A N 1
ATOM 772 C CA . LYS A 1 100 ? -28.516 3.068 22.284 1.00 81.94 100 LYS A CA 1
ATOM 773 C C . LYS A 1 100 ? -27.278 2.470 21.628 1.00 81.94 100 LYS A C 1
ATOM 775 O O . LYS A 1 100 ? -27.388 1.956 20.520 1.00 81.94 10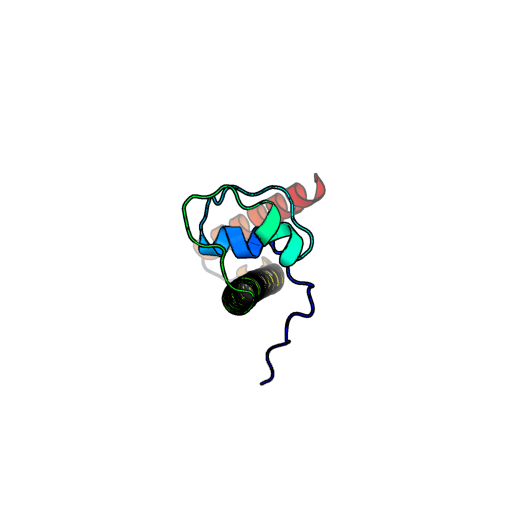0 LYS A O 1
ATOM 780 N N . VAL A 1 101 ? -26.126 2.546 22.294 1.00 78.75 101 VAL A N 1
ATOM 781 C CA . VAL A 1 101 ? -24.886 1.946 21.787 1.00 78.75 101 VAL A CA 1
ATOM 782 C C . VAL A 1 101 ? -25.002 0.420 21.784 1.00 78.75 101 VAL A C 1
ATOM 784 O O . VAL A 1 101 ? -24.742 -0.180 20.750 1.00 78.75 101 VAL A O 1
ATOM 787 N N . ALA A 1 102 ? -25.513 -0.193 22.858 1.00 75.56 102 ALA A N 1
ATOM 788 C CA . ALA A 1 102 ? -25.744 -1.639 22.916 1.00 75.56 102 ALA A CA 1
ATOM 789 C C . ALA A 1 102 ? -26.705 -2.136 21.815 1.00 75.56 102 ALA A C 1
ATOM 791 O O . ALA A 1 102 ? -26.469 -3.179 21.208 1.00 75.56 102 ALA A O 1
ATOM 792 N N . TRP A 1 103 ? -27.769 -1.378 21.511 1.00 79.81 103 TRP A N 1
ATOM 793 C CA . TRP A 1 103 ? -28.654 -1.682 20.379 1.00 79.81 103 TRP A CA 1
ATOM 794 C C . TRP A 1 103 ? -27.922 -1.606 19.027 1.00 79.81 103 TRP A C 1
ATOM 796 O O . TRP A 1 103 ? -28.030 -2.526 18.222 1.00 79.81 103 TRP A O 1
ATOM 806 N N . LEU A 1 104 ? -27.135 -0.549 18.793 1.00 78.62 104 LEU A N 1
ATOM 807 C CA . LEU A 1 104 ? -26.336 -0.382 17.570 1.00 78.62 104 LEU A CA 1
ATOM 808 C C . LEU A 1 104 ? -25.305 -1.504 17.382 1.00 78.62 104 LEU A C 1
ATOM 810 O O . LEU A 1 104 ? -25.098 -1.969 16.262 1.00 78.62 104 LEU A O 1
ATOM 814 N N . GLU A 1 105 ? -24.663 -1.944 18.462 1.00 71.69 105 GLU A N 1
ATOM 815 C CA . GLU A 1 105 ? -23.706 -3.052 18.431 1.00 71.69 105 GLU A CA 1
ATOM 816 C C . GLU A 1 105 ? -24.374 -4.388 18.095 1.00 71.69 105 GLU A C 1
ATOM 818 O O . GLU A 1 105 ? -23.812 -5.164 17.320 1.00 71.69 105 GLU A O 1
ATOM 823 N N . ALA A 1 106 ? -25.577 -4.645 18.620 1.00 70.31 106 ALA A N 1
ATOM 824 C CA . ALA A 1 106 ? -26.357 -5.830 18.269 1.00 70.31 106 ALA A CA 1
ATOM 825 C C . ALA A 1 106 ? -26.745 -5.830 16.780 1.00 70.31 106 ALA A C 1
ATOM 827 O O . ALA A 1 106 ? -26.503 -6.817 16.086 1.00 70.31 106 ALA A O 1
ATOM 828 N N . GLU A 1 107 ? -27.241 -4.701 16.269 1.00 66.88 107 GLU A N 1
ATOM 829 C CA . GLU A 1 107 ? -27.655 -4.558 14.866 1.00 66.88 107 GLU A CA 1
ATOM 830 C C . GLU A 1 107 ? -26.473 -4.756 13.894 1.00 66.88 107 GLU A C 1
ATOM 832 O O . GLU A 1 107 ? -26.579 -5.441 12.876 1.00 66.88 107 GLU A O 1
ATOM 837 N N . LEU A 1 108 ? -25.299 -4.206 14.228 1.00 69.12 108 LEU A N 1
ATOM 838 C CA . LEU A 1 108 ? -24.075 -4.380 13.439 1.00 69.12 108 LEU A CA 1
ATOM 839 C C . LEU A 1 108 ? -23.547 -5.819 13.453 1.00 69.12 108 LEU A C 1
ATOM 841 O O . LEU A 1 108 ? -22.857 -6.219 12.513 1.00 69.12 108 LEU A O 1
ATOM 845 N N . ARG A 1 109 ? -23.817 -6.584 14.514 1.00 61.66 109 ARG A N 1
ATOM 846 C CA . ARG A 1 109 ? -23.415 -7.991 14.619 1.00 61.66 109 ARG A CA 1
ATOM 847 C C . ARG A 1 109 ? -24.293 -8.884 13.746 1.00 61.66 109 ARG A C 1
ATOM 849 O O . ARG A 1 109 ? -23.749 -9.745 13.062 1.00 61.66 109 ARG A O 1
ATOM 856 N N . ASP A 1 110 ? -25.599 -8.622 13.711 1.00 58.28 110 ASP A N 1
ATOM 857 C CA . ASP A 1 110 ? -26.549 -9.327 12.841 1.00 58.28 110 ASP A CA 1
ATOM 858 C C . ASP A 1 110 ? -26.260 -9.073 11.355 1.00 58.28 110 ASP A C 1
ATOM 860 O O . ASP A 1 110 ? -26.273 -10.005 10.552 1.00 58.28 110 ASP A O 1
ATOM 864 N N . LEU A 1 111 ? -25.890 -7.842 10.987 1.00 57.62 111 LEU A N 1
ATOM 865 C CA . LEU A 1 111 ? -25.513 -7.505 9.609 1.00 57.62 111 LEU A CA 1
ATOM 866 C C . LEU A 1 111 ? -24.267 -8.261 9.115 1.00 57.62 111 LEU A C 1
ATOM 868 O O . LEU A 1 111 ? -24.200 -8.613 7.943 1.00 57.62 111 LEU A O 1
ATOM 872 N N . ARG A 1 112 ? -23.303 -8.566 9.995 1.00 56.72 112 ARG A N 1
ATOM 873 C CA . ARG A 1 112 ? -22.098 -9.350 9.645 1.00 56.72 112 ARG A CA 1
ATOM 874 C C . ARG A 1 112 ? -22.347 -10.856 9.516 1.00 56.72 112 ARG A C 1
ATOM 876 O O . ARG A 1 112 ? -21.435 -11.572 9.124 1.00 56.72 112 ARG A O 1
ATOM 883 N N . HIS A 1 113 ? -23.525 -11.353 9.890 1.00 52.88 113 HIS A N 1
ATOM 884 C CA . HIS A 1 113 ? -23.904 -12.764 9.737 1.00 52.88 113 HIS A CA 1
ATOM 885 C C . HIS A 1 113 ? -24.727 -13.042 8.471 1.00 52.88 113 HIS A C 1
ATOM 887 O O . HIS A 1 113 ? -25.136 -14.183 8.256 1.00 52.88 113 HIS A O 1
ATOM 893 N N . ILE A 1 114 ? -24.982 -12.014 7.656 1.00 51.03 114 ILE A N 1
ATOM 894 C CA . ILE A 1 114 ? -25.766 -12.109 6.417 1.00 51.03 114 ILE A CA 1
ATOM 895 C C . ILE A 1 114 ? -24.868 -12.171 5.157 1.00 51.03 114 ILE A C 1
ATOM 897 O O . ILE A 1 114 ? -25.364 -12.575 4.105 1.00 51.03 114 ILE A O 1
ATOM 901 N N . ASP A 1 115 ? -23.569 -11.866 5.272 1.00 41.34 115 ASP A N 1
ATOM 902 C CA . ASP A 1 115 ? -22.532 -12.101 4.241 1.00 41.34 115 ASP A CA 1
ATOM 903 C C . ASP A 1 115 ? -21.775 -13.424 4.478 1.00 41.34 115 ASP A C 1
ATOM 905 O O . ASP A 1 115 ? -21.374 -14.065 3.477 1.00 41.34 115 ASP A O 1
#

Sequence (115 aa):
MTTPTPTEPLDLALAVEAIYANAQFRRADSYPALVSTWADERPVPTLEELEASWQAILEERAIEAAEQAELEQTRADNAIKIDLDDYRGTSPQIQALASKVAWLEAELRDLRHID

pLDDT: mean 80.03, std 14.53, range [31.62, 95.19]

Foldseek 3Di:
DDDPQPPDPQDQVVLVCLVPVDFDFPDDPDPVNRVVGGPGPDDDDDPVSSVVSRSVVVVVVVVVVVVVVVVVVVVVVVLVDQDLVVCPPDDPVVSVVSVVVVVVSVVVVVVVVVD

Secondary structure (DSSP, 8-state):
-----------HHHHHHHHHSS--B---SSHHHHHHHB--SSPPPPHHHHHHHHHHHHHHHHHHHHHHHHHHHHHHHHTT---GGGGTTS-HHHHHHHHHHHHHHHHHHHHTT--

Radius of gyration: 24.89 Å; Cα contacts (8 Å, |Δi|>4): 64; chains: 1; bounding box: 48×23×65 Å

Mean predicted aligned error: 12.39 Å